Protein AF-A0A916QF20-F1 (afdb_monomer_lite)

Radius of gyration: 28.89 Å; chains: 1; bounding box: 47×44×107 Å

InterPro domains:
  IPR046169 Protein of unknown function DUF6171 [PF19668] (73-137)

Secondary structure (DSSP, 8-state):
---SSSSHHHHHHHHHHHHHHHHHHHHHHHHHHHHHSTTTSSSSS------------SS-----TTTSS-----HHHHHHHHHHHHT-GGGB--HHHHHHHHHHHHT-TTEETTTEETTT--BHHHHHHBTT-----SSS-S--

Foldseek 3Di:
DDDPDPPPVVVVVVVVVVVVVVVVVVVVVVVVVVVPPVPPPPPPPDDDDDDDDDDDDDDDDPPDPVVPDDLADDPVNVVVVVVVVVVVLVFFDDPVQLVVQLVLQQPDPQDDNSFAGVQPRHGSSVQSGGPPHFASPPPDTPGD

Structure (mmCIF, N/CA/C/O backbone):
data_AF-A0A916QF20-F1
#
_entry.id   AF-A0A916QF20-F1
#
loop_
_atom_site.group_PDB
_atom_site.id
_atom_site.type_symbol
_atom_site.label_atom_id
_atom_site.label_alt_id
_atom_site.label_comp_id
_atom_site.label_asym_id
_atom_site.label_entity_id
_atom_site.label_seq_id
_atom_site.pdbx_PDB_ins_code
_atom_site.Cartn_x
_atom_site.Cartn_y
_atom_site.Cartn_z
_atom_site.occupancy
_atom_site.B_iso_or_equiv
_atom_site.auth_seq_id
_atom_site.auth_comp_id
_atom_site.auth_asym_id
_atom_site.auth_atom_id
_atom_site.pdbx_PDB_model_num
ATOM 1 N N . MET A 1 1 ? 18.073 -29.322 69.245 1.00 46.53 1 MET A N 1
ATOM 2 C CA . MET A 1 1 ? 17.341 -29.911 68.109 1.00 46.53 1 MET A CA 1
ATOM 3 C C . MET A 1 1 ? 17.176 -28.830 67.056 1.00 46.53 1 MET A C 1
ATOM 5 O O . MET A 1 1 ? 16.319 -27.968 67.196 1.00 46.53 1 MET A O 1
ATOM 9 N N . ASN A 1 2 ? 18.078 -28.852 66.079 1.00 50.09 2 ASN A N 1
ATOM 10 C CA . ASN A 1 2 ? 18.099 -28.005 64.888 1.00 50.09 2 ASN A CA 1
ATOM 11 C C . ASN A 1 2 ? 17.491 -28.840 63.764 1.00 50.09 2 ASN A C 1
ATOM 13 O O . ASN A 1 2 ? 17.934 -29.975 63.660 1.00 50.09 2 ASN A O 1
ATOM 17 N N . GLU A 1 3 ? 16.563 -28.326 62.942 1.00 43.03 3 GLU A N 1
ATOM 18 C CA . GLU A 1 3 ? 16.202 -29.003 61.670 1.00 43.03 3 GLU A CA 1
ATOM 19 C C . GLU A 1 3 ? 15.285 -28.221 60.699 1.00 43.03 3 GLU A C 1
ATOM 21 O O . GLU A 1 3 ? 14.736 -28.815 59.776 1.00 43.03 3 GLU A O 1
ATOM 26 N N . ARG A 1 4 ? 15.087 -26.898 60.844 1.00 50.78 4 ARG A N 1
ATOM 27 C CA . ARG A 1 4 ? 14.143 -26.152 59.971 1.00 50.78 4 ARG A CA 1
ATOM 28 C C . ARG A 1 4 ? 14.696 -24.982 59.158 1.00 50.78 4 ARG A C 1
ATOM 30 O O . ARG A 1 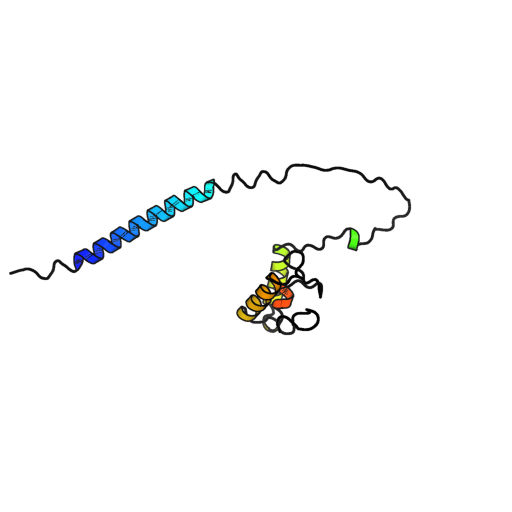4 ? 13.922 -24.354 58.446 1.00 50.78 4 ARG A O 1
ATOM 37 N N . GLU A 1 5 ? 16.001 -24.722 59.180 1.00 51.25 5 GLU A N 1
ATOM 38 C CA . GLU A 1 5 ? 16.585 -23.577 58.452 1.00 51.25 5 GLU A CA 1
ATOM 39 C C . GLU A 1 5 ? 17.349 -23.930 57.163 1.00 51.25 5 GLU A C 1
ATOM 41 O O . GLU A 1 5 ? 17.808 -23.033 56.466 1.00 51.25 5 GLU A O 1
ATOM 46 N N . THR A 1 6 ? 17.449 -25.203 56.768 1.00 50.34 6 THR A N 1
ATOM 47 C CA . THR A 1 6 ? 18.294 -25.607 55.622 1.00 50.34 6 THR A CA 1
ATOM 48 C C . THR A 1 6 ? 17.573 -25.752 54.276 1.00 50.34 6 THR A C 1
ATOM 50 O O . THR A 1 6 ? 18.245 -25.919 53.264 1.00 50.34 6 THR A O 1
ATOM 53 N N . ALA A 1 7 ? 16.237 -25.671 54.214 1.00 48.25 7 ALA A N 1
ATOM 54 C CA . ALA A 1 7 ? 15.482 -25.960 52.981 1.00 48.25 7 ALA A CA 1
ATOM 55 C C . ALA A 1 7 ? 15.239 -24.743 52.061 1.00 48.25 7 ALA A C 1
ATOM 57 O O . ALA A 1 7 ? 14.979 -24.914 50.873 1.00 48.25 7 ALA A O 1
ATOM 58 N N . SER A 1 8 ? 15.317 -23.513 52.584 1.00 50.06 8 SER A N 1
ATOM 59 C CA . SER A 1 8 ? 14.986 -22.301 51.810 1.00 50.06 8 SER A CA 1
ATOM 60 C C . SER A 1 8 ? 16.153 -21.817 50.938 1.00 50.06 8 SER A C 1
ATOM 62 O O . SER A 1 8 ? 15.969 -21.334 49.823 1.00 50.06 8 SER A O 1
ATOM 64 N N . THR A 1 9 ? 17.387 -22.013 51.400 1.00 50.75 9 THR A N 1
ATOM 65 C CA . THR A 1 9 ? 18.600 -21.542 50.716 1.00 50.75 9 THR A CA 1
ATOM 66 C C . THR A 1 9 ? 18.981 -22.386 49.500 1.00 50.75 9 THR A C 1
ATOM 68 O O . THR A 1 9 ? 19.681 -21.896 48.617 1.00 50.75 9 THR A O 1
ATOM 71 N N . THR A 1 10 ? 18.509 -23.634 49.401 1.00 52.22 10 THR A N 1
ATOM 72 C CA . THR A 1 10 ? 18.867 -24.521 48.285 1.00 52.22 10 THR A CA 1
ATOM 73 C C . THR A 1 10 ? 18.158 -24.122 46.990 1.00 52.22 10 THR A C 1
ATOM 75 O O . THR A 1 10 ? 18.797 -24.108 45.946 1.00 52.22 10 THR A O 1
ATOM 78 N N . SER A 1 11 ? 16.881 -23.719 47.040 1.00 53.09 11 SER A N 1
ATOM 79 C CA . SER A 1 11 ? 16.076 -23.448 45.833 1.00 53.09 11 SER A CA 1
ATOM 80 C C . SER A 1 11 ? 16.518 -22.197 45.062 1.00 53.09 11 SER A C 1
ATOM 82 O O . SER A 1 11 ? 16.449 -22.177 43.834 1.00 53.09 11 SER A O 1
ATOM 84 N N . ALA A 1 12 ? 17.012 -21.170 45.760 1.00 51.25 12 ALA A N 1
ATOM 85 C CA . ALA A 1 12 ? 17.527 -19.954 45.128 1.00 51.25 12 ALA A CA 1
ATOM 86 C C . ALA A 1 12 ? 18.867 -20.194 44.403 1.00 51.25 12 ALA A C 1
ATOM 88 O O . ALA A 1 12 ? 19.116 -19.610 43.351 1.00 51.25 12 ALA A O 1
ATOM 89 N N . ALA A 1 13 ? 19.705 -21.099 44.922 1.00 50.44 13 ALA A N 1
ATOM 90 C CA . ALA A 1 13 ? 20.984 -21.442 44.303 1.00 50.44 13 ALA A CA 1
ATOM 91 C C . ALA A 1 13 ? 20.818 -22.271 43.014 1.00 50.44 13 ALA A C 1
ATOM 93 O O . ALA A 1 13 ? 21.590 -22.086 42.074 1.00 50.44 13 ALA A O 1
ATOM 94 N N . VAL A 1 14 ? 19.804 -23.149 42.931 1.00 51.16 14 VAL A N 1
ATOM 95 C CA . VAL A 1 14 ? 19.561 -23.955 41.714 1.00 51.16 14 VAL A CA 1
ATOM 96 C C . VAL A 1 14 ? 19.022 -23.102 40.560 1.00 51.16 14 VAL A C 1
ATOM 98 O O . VAL A 1 14 ? 19.397 -23.331 39.413 1.00 51.16 14 VAL A O 1
ATOM 101 N N . HIS A 1 15 ? 18.197 -22.089 40.853 1.00 49.12 15 HIS A N 1
ATOM 102 C CA . HIS A 1 15 ? 17.684 -21.163 39.835 1.00 49.12 15 HIS A CA 1
ATOM 103 C C . HIS A 1 15 ? 18.797 -20.300 39.223 1.00 49.12 15 HIS A C 1
ATOM 105 O O . HIS A 1 15 ? 18.924 -20.253 38.002 1.00 49.12 15 HIS A O 1
ATOM 111 N N . ALA A 1 16 ? 19.667 -19.718 40.056 1.00 50.62 16 ALA A N 1
ATOM 112 C CA . ALA A 1 16 ? 20.773 -18.884 39.581 1.00 50.62 16 ALA A CA 1
ATOM 113 C C . ALA A 1 16 ? 21.795 -19.662 38.723 1.00 50.62 16 ALA A C 1
ATOM 115 O O . ALA A 1 16 ? 22.411 -19.103 37.817 1.00 50.62 16 ALA A O 1
ATOM 116 N N . ALA A 1 17 ? 21.972 -20.964 38.980 1.00 50.38 17 ALA A N 1
ATOM 117 C CA . ALA A 1 17 ? 22.852 -21.817 38.182 1.00 50.38 17 ALA A CA 1
ATOM 118 C C . ALA A 1 17 ? 22.262 -22.173 36.801 1.00 50.38 17 ALA A C 1
ATOM 120 O O . ALA A 1 17 ? 23.020 -22.327 35.843 1.00 50.38 17 ALA A O 1
ATOM 121 N N . SER A 1 18 ? 20.931 -22.275 36.677 1.00 54.50 18 SER A N 1
ATOM 122 C CA . SER A 1 18 ? 20.260 -22.567 35.399 1.00 54.50 18 SER A CA 1
ATOM 123 C C . SER A 1 18 ? 20.335 -21.382 34.430 1.00 54.50 18 SER A C 1
ATOM 125 O O . SER A 1 18 ? 20.614 -21.569 33.249 1.00 54.50 18 SER A O 1
ATOM 127 N N . GLU A 1 19 ? 20.184 -20.153 34.931 1.00 52.78 19 GLU A N 1
ATOM 128 C CA . GLU A 1 19 ? 20.182 -18.935 34.104 1.00 52.78 19 GLU A CA 1
ATOM 129 C C . GLU A 1 19 ? 21.550 -18.650 33.453 1.00 52.78 19 GLU A C 1
ATOM 131 O O . GLU A 1 19 ? 21.625 -18.153 32.327 1.00 52.78 19 GLU A O 1
ATOM 136 N N . ALA A 1 20 ? 22.650 -19.020 34.119 1.00 52.53 20 ALA A N 1
ATOM 137 C CA . ALA A 1 20 ? 23.997 -18.878 33.566 1.00 52.53 20 ALA A CA 1
ATOM 138 C C . ALA A 1 20 ? 24.295 -19.890 32.441 1.00 52.53 20 ALA A C 1
ATOM 140 O O . ALA A 1 20 ? 25.047 -19.580 31.513 1.00 52.53 20 ALA A O 1
ATOM 141 N N . ALA A 1 21 ? 23.700 -21.086 32.499 1.00 52.72 21 ALA A N 1
ATOM 142 C CA . ALA A 1 21 ? 23.871 -22.119 31.479 1.00 52.72 21 ALA A CA 1
ATOM 143 C C . ALA A 1 21 ? 23.101 -21.789 30.183 1.00 52.72 21 ALA A C 1
ATOM 145 O O . ALA A 1 21 ? 23.621 -22.012 29.086 1.00 52.72 21 ALA A O 1
ATOM 146 N N . ASP A 1 22 ? 21.913 -21.187 30.297 1.00 53.69 22 ASP A N 1
ATOM 147 C CA . ASP A 1 22 ? 21.098 -20.773 29.147 1.00 53.69 22 ASP A CA 1
ATOM 148 C C . ASP A 1 22 ? 21.744 -19.633 28.341 1.00 53.69 22 ASP A C 1
ATOM 150 O O . ASP A 1 22 ? 21.758 -19.665 27.106 1.00 53.69 22 ASP A O 1
ATOM 154 N N . ALA A 1 23 ? 22.372 -18.661 29.011 1.00 53.09 23 ALA A N 1
ATOM 155 C CA . ALA A 1 23 ? 23.049 -17.549 28.340 1.00 53.09 23 ALA A CA 1
ATOM 156 C C . ALA A 1 23 ? 24.243 -18.009 27.477 1.00 53.09 23 ALA A C 1
ATOM 158 O O . ALA A 1 23 ? 24.452 -17.503 26.370 1.00 53.09 23 ALA A O 1
ATOM 159 N N . ALA A 1 24 ? 25.003 -19.003 27.948 1.00 54.94 24 ALA A N 1
ATOM 160 C CA . ALA A 1 24 ? 26.133 -19.562 27.206 1.00 54.94 24 ALA A CA 1
ATOM 161 C C . ALA A 1 24 ? 25.680 -20.341 25.955 1.00 54.94 24 ALA A C 1
ATOM 163 O O . ALA A 1 24 ? 26.311 -20.247 24.898 1.00 54.94 24 ALA A O 1
ATOM 164 N N . ASN A 1 25 ? 24.559 -21.062 26.046 1.00 57.53 25 ASN A N 1
ATOM 165 C CA . ASN A 1 25 ? 24.005 -21.839 24.936 1.00 57.53 25 ASN A CA 1
ATOM 166 C C . ASN A 1 25 ? 23.418 -20.941 23.824 1.00 57.53 25 ASN A C 1
ATOM 168 O O . ASN A 1 25 ? 23.593 -21.215 22.634 1.00 57.53 25 ASN A O 1
ATOM 172 N N . VAL A 1 26 ? 22.781 -19.821 24.188 1.00 57.09 26 VAL A N 1
ATOM 173 C CA . VAL A 1 26 ? 22.261 -18.829 23.224 1.00 57.09 26 VAL A CA 1
ATOM 174 C C . VAL A 1 26 ? 23.397 -18.133 22.458 1.00 57.09 26 VAL A C 1
ATOM 176 O O . VAL A 1 26 ? 23.300 -17.937 21.240 1.00 57.09 26 VAL A O 1
ATOM 179 N N . ALA A 1 27 ? 24.507 -17.817 23.132 1.00 55.28 27 ALA A N 1
ATOM 180 C CA . ALA A 1 27 ? 25.675 -17.205 22.497 1.00 55.28 27 ALA A CA 1
ATOM 181 C C . ALA A 1 27 ? 26.357 -18.150 21.489 1.00 55.28 27 ALA A C 1
ATOM 183 O O . ALA A 1 27 ? 26.714 -17.725 20.388 1.00 55.28 27 ALA A O 1
ATOM 184 N N . ALA A 1 28 ? 26.478 -19.440 21.823 1.00 52.72 28 ALA A N 1
ATOM 185 C CA . ALA A 1 28 ? 27.068 -20.444 20.937 1.00 52.72 28 ALA A CA 1
ATOM 186 C C . ALA A 1 28 ? 26.227 -20.681 19.665 1.00 52.72 28 ALA A C 1
ATOM 188 O O . ALA A 1 28 ? 26.778 -20.736 18.564 1.00 52.72 28 ALA A O 1
ATOM 189 N N . ASN A 1 29 ? 24.894 -20.743 19.784 1.00 55.84 29 ASN A N 1
ATOM 190 C CA . ASN A 1 29 ? 24.000 -20.979 18.640 1.00 55.84 29 ASN A CA 1
ATOM 191 C C . ASN A 1 29 ? 23.909 -19.783 17.674 1.00 55.84 29 ASN A C 1
ATOM 193 O O . ASN A 1 29 ? 23.762 -19.970 16.464 1.00 55.84 29 ASN A O 1
ATOM 197 N N . THR A 1 30 ? 24.070 -18.555 18.176 1.00 53.69 30 THR A N 1
ATOM 198 C CA . THR A 1 30 ? 24.064 -17.338 17.343 1.00 53.69 30 THR A CA 1
ATOM 199 C C . THR A 1 30 ? 25.278 -17.279 16.403 1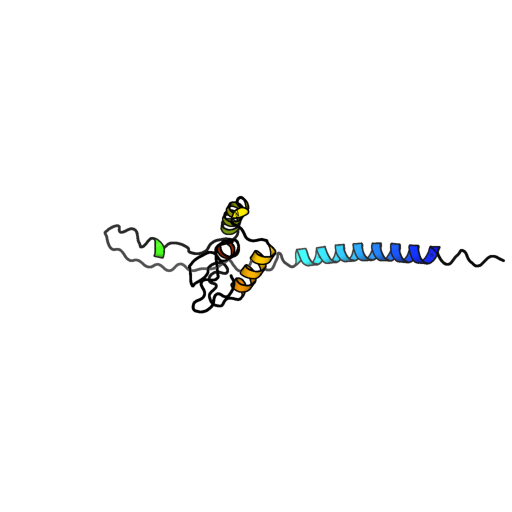.00 53.69 30 THR A C 1
ATOM 201 O O . THR A 1 30 ? 25.161 -16.840 15.258 1.00 53.69 30 THR A O 1
ATOM 204 N N . ALA A 1 31 ? 26.437 -17.783 16.840 1.00 48.09 31 ALA A N 1
ATOM 205 C CA . ALA A 1 31 ? 27.659 -17.777 16.035 1.00 48.09 31 ALA A CA 1
ATOM 206 C C . ALA A 1 31 ? 27.617 -18.772 14.856 1.00 48.09 31 ALA A C 1
ATOM 208 O O . ALA A 1 31 ? 28.151 -18.480 13.786 1.00 48.09 31 ALA A O 1
ATOM 209 N N . VAL A 1 32 ? 26.946 -19.919 15.014 1.00 51.56 32 VAL A N 1
ATOM 210 C CA . VAL A 1 32 ? 26.860 -20.961 13.970 1.00 51.56 32 VAL A CA 1
ATOM 211 C C . VAL A 1 32 ? 25.939 -20.539 12.813 1.00 51.56 32 VAL A C 1
ATOM 213 O O . VAL A 1 32 ? 26.248 -20.807 11.652 1.00 51.56 32 VAL A O 1
ATOM 216 N N . HIS A 1 33 ? 24.850 -19.813 13.089 1.00 42.59 33 HIS A N 1
ATOM 217 C CA . HIS A 1 33 ? 23.911 -19.352 12.054 1.00 42.59 33 HIS A CA 1
ATOM 218 C C . HIS A 1 33 ? 24.435 -18.172 11.217 1.00 42.59 33 HIS A C 1
ATOM 220 O O . HIS A 1 33 ? 24.092 -18.054 10.039 1.00 42.59 33 HIS A O 1
ATOM 226 N N . ALA A 1 34 ? 25.292 -17.316 11.783 1.00 48.69 34 ALA A N 1
ATOM 227 C CA . ALA A 1 34 ? 25.842 -16.166 11.064 1.00 48.69 34 ALA A CA 1
ATOM 228 C C . ALA A 1 34 ? 26.806 -16.572 9.929 1.00 48.69 34 ALA A C 1
ATOM 230 O O . ALA A 1 34 ? 26.851 -15.909 8.893 1.00 48.69 34 ALA A O 1
ATOM 231 N N . ALA A 1 35 ? 27.539 -17.682 10.079 1.00 44.44 35 ALA A N 1
ATOM 232 C CA . ALA A 1 35 ? 28.523 -18.127 9.089 1.00 44.44 35 ALA A CA 1
ATOM 233 C C . ALA A 1 35 ? 27.912 -18.896 7.899 1.00 44.44 35 ALA A C 1
ATOM 235 O O . ALA A 1 35 ? 28.477 -18.881 6.806 1.00 44.44 35 ALA A O 1
ATOM 236 N N . ALA A 1 36 ? 26.749 -19.535 8.071 1.00 46.41 36 ALA A N 1
ATOM 237 C CA . ALA A 1 36 ? 26.132 -20.359 7.025 1.00 46.41 36 ALA A CA 1
ATOM 238 C C . ALA A 1 36 ? 25.415 -19.542 5.927 1.00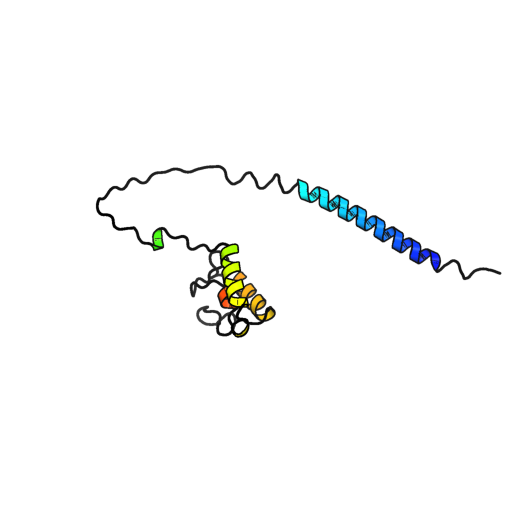 46.41 36 ALA A C 1
ATOM 240 O O . ALA A 1 36 ? 25.356 -19.974 4.777 1.00 46.41 36 ALA A O 1
ATOM 241 N N . ASN A 1 37 ? 24.912 -18.342 6.244 1.00 50.53 37 ASN A N 1
ATOM 242 C CA . ASN A 1 37 ? 24.069 -17.562 5.324 1.00 50.53 37 ASN A CA 1
ATOM 243 C C . ASN A 1 37 ? 24.832 -16.637 4.359 1.00 50.53 37 ASN A C 1
ATOM 245 O O . ASN A 1 37 ? 24.253 -16.179 3.375 1.00 50.53 37 ASN A O 1
ATOM 249 N N . VAL A 1 38 ? 26.122 -16.373 4.588 1.00 49.22 38 VAL A N 1
ATOM 250 C CA . VAL A 1 38 ? 26.919 -15.491 3.709 1.00 49.22 38 VAL A CA 1
ATOM 251 C C . VAL A 1 38 ? 27.391 -16.219 2.440 1.00 49.22 38 VAL A C 1
ATOM 253 O O . VAL A 1 38 ? 27.576 -15.591 1.402 1.00 49.22 38 VAL A O 1
ATOM 256 N N . ALA A 1 39 ? 27.521 -17.550 2.471 1.00 43.41 39 ALA A N 1
ATOM 257 C CA . ALA A 1 39 ? 28.023 -18.328 1.334 1.00 43.41 39 ALA A CA 1
ATOM 258 C C . ALA A 1 39 ? 26.968 -18.614 0.244 1.00 43.41 39 ALA A C 1
ATOM 260 O O . ALA A 1 39 ? 27.330 -18.841 -0.908 1.00 43.41 39 ALA A O 1
ATOM 261 N N . ALA A 1 40 ? 25.672 -18.589 0.575 1.00 44.78 40 ALA A N 1
ATOM 262 C CA . ALA A 1 40 ? 24.611 -19.013 -0.345 1.00 44.78 40 ALA A CA 1
ATOM 263 C C . ALA A 1 40 ? 24.116 -17.910 -1.303 1.00 44.78 40 ALA A C 1
ATOM 265 O O . ALA A 1 40 ? 23.597 -18.223 -2.372 1.00 44.78 40 ALA A O 1
ATOM 266 N N . ASN A 1 41 ? 24.287 -16.626 -0.963 1.00 49.16 41 ASN A N 1
ATOM 267 C CA . ASN A 1 41 ? 23.633 -15.523 -1.685 1.00 49.16 41 ASN A CA 1
ATOM 268 C C . ASN A 1 41 ? 24.472 -14.848 -2.786 1.00 49.16 41 ASN A C 1
ATOM 270 O O . ASN A 1 41 ? 23.961 -13.985 -3.496 1.00 49.16 41 ASN A O 1
ATOM 274 N N . THR A 1 42 ? 25.732 -15.240 -2.987 1.00 43.38 42 THR A N 1
ATOM 275 C CA . THR A 1 42 ? 26.627 -14.563 -3.954 1.00 43.38 42 THR A CA 1
ATOM 276 C C . THR A 1 42 ? 26.605 -15.197 -5.357 1.00 43.38 42 THR A C 1
ATOM 278 O O . THR A 1 42 ? 27.252 -14.696 -6.271 1.00 43.38 42 THR A O 1
ATOM 281 N N . ALA A 1 43 ? 25.852 -16.282 -5.574 1.00 40.34 43 ALA A N 1
ATOM 282 C CA . ALA A 1 43 ? 25.949 -17.094 -6.795 1.00 40.34 43 ALA A CA 1
ATOM 283 C C . ALA A 1 43 ? 24.883 -16.830 -7.884 1.00 40.34 43 ALA A C 1
ATOM 285 O O . ALA A 1 43 ? 24.995 -17.395 -8.968 1.00 40.34 43 ALA A O 1
ATOM 286 N N . VAL A 1 44 ? 23.861 -15.992 -7.656 1.00 42.06 44 VAL A N 1
ATOM 287 C CA . VAL A 1 44 ? 22.722 -15.872 -8.605 1.00 42.06 44 VAL A CA 1
ATOM 288 C C . VAL A 1 44 ? 22.868 -14.717 -9.614 1.00 42.06 44 VAL A C 1
ATOM 290 O O . VAL A 1 44 ? 22.171 -14.687 -10.621 1.00 42.06 44 VAL A O 1
ATOM 293 N N . HIS A 1 45 ? 23.797 -13.774 -9.424 1.00 35.38 45 HIS A N 1
ATOM 294 C CA . HIS A 1 45 ? 23.892 -12.560 -10.260 1.00 35.38 45 HIS A CA 1
ATOM 295 C C . HIS A 1 45 ? 25.035 -12.578 -11.295 1.00 35.38 45 HIS A C 1
ATOM 297 O O . HIS A 1 45 ? 25.669 -11.556 -11.554 1.00 35.38 45 HIS A O 1
ATOM 303 N N . ALA A 1 46 ? 25.295 -13.724 -11.929 1.00 42.34 46 ALA A N 1
ATOM 304 C CA . ALA A 1 46 ? 26.243 -13.814 -13.040 1.00 42.34 46 ALA A CA 1
ATOM 305 C C . ALA A 1 46 ? 25.741 -14.747 -14.156 1.00 42.34 46 ALA A C 1
ATOM 307 O O . ALA A 1 46 ? 26.007 -15.942 -14.110 1.00 42.34 46 ALA A O 1
ATOM 308 N N . ALA A 1 47 ? 25.033 -14.191 -15.153 1.00 38.56 47 ALA A N 1
ATOM 309 C CA . ALA A 1 47 ? 25.237 -14.435 -16.596 1.00 38.56 47 ALA A CA 1
ATOM 310 C C . ALA A 1 47 ? 24.054 -13.943 -17.468 1.00 38.56 47 ALA A C 1
ATOM 312 O O . ALA A 1 47 ? 22.935 -14.420 -17.336 1.00 38.56 47 ALA A O 1
ATOM 313 N N . ALA A 1 48 ? 24.396 -13.050 -18.411 1.00 41.50 48 ALA A N 1
ATOM 314 C CA . ALA A 1 48 ? 23.957 -12.958 -19.815 1.00 41.50 48 ALA A CA 1
ATOM 315 C C . ALA A 1 48 ? 22.461 -12.782 -20.185 1.00 41.50 48 ALA A C 1
ATOM 317 O O . ALA A 1 48 ? 21.639 -13.659 -19.958 1.00 41.50 48 ALA A O 1
ATOM 318 N N . ASN A 1 49 ? 22.151 -11.765 -21.009 1.00 47.94 49 ASN A N 1
ATOM 319 C CA . ASN A 1 49 ? 22.290 -11.938 -22.464 1.00 47.94 49 ASN A CA 1
ATOM 320 C C . ASN A 1 49 ? 22.263 -10.611 -23.247 1.00 47.94 49 ASN A C 1
ATOM 322 O O . ASN A 1 49 ? 21.396 -9.763 -23.046 1.00 47.94 49 ASN A O 1
ATOM 326 N N . VAL A 1 50 ? 23.207 -10.473 -24.180 1.00 48.53 50 VAL A N 1
ATOM 327 C CA . VAL A 1 50 ? 23.233 -9.444 -25.224 1.00 48.53 50 VAL A CA 1
ATOM 328 C C . VAL A 1 50 ? 22.575 -10.048 -26.460 1.00 48.53 50 VAL A C 1
ATOM 330 O O . VAL A 1 50 ? 23.095 -11.008 -27.020 1.00 48.53 50 VAL A O 1
ATOM 333 N N . ALA A 1 51 ? 21.468 -9.469 -26.918 1.00 43.56 51 ALA A N 1
ATOM 334 C CA . ALA A 1 51 ? 20.987 -9.667 -28.280 1.00 43.56 51 ALA A CA 1
ATOM 335 C C . ALA A 1 51 ? 20.363 -8.367 -28.792 1.00 43.56 51 ALA A C 1
ATOM 337 O O . ALA A 1 51 ? 19.397 -7.844 -28.240 1.00 43.56 51 ALA A O 1
ATOM 338 N N . ALA A 1 52 ? 20.997 -7.840 -29.833 1.00 50.19 52 ALA A N 1
ATOM 339 C CA . ALA A 1 52 ? 20.645 -6.639 -30.562 1.00 50.19 52 ALA A CA 1
ATOM 340 C C . ALA A 1 52 ? 19.238 -6.707 -31.171 1.00 50.19 52 ALA A C 1
ATOM 342 O O . ALA A 1 52 ? 18.807 -7.757 -31.644 1.00 50.19 52 ALA A O 1
ATOM 343 N N . ASN A 1 53 ? 18.589 -5.549 -31.297 1.00 52.34 53 ASN A N 1
ATOM 344 C CA . ASN A 1 53 ? 17.643 -5.341 -32.383 1.00 52.34 53 ASN A CA 1
ATOM 345 C C . ASN A 1 53 ? 17.959 -4.008 -33.066 1.00 52.34 53 ASN A C 1
ATOM 347 O O . ASN A 1 53 ? 17.727 -2.929 -32.523 1.00 52.34 53 ASN A O 1
ATOM 351 N N . ALA A 1 54 ? 18.584 -4.116 -34.235 1.00 50.22 54 ALA A N 1
ATOM 352 C CA . ALA A 1 54 ? 18.855 -3.002 -35.119 1.00 50.22 54 ALA A CA 1
ATOM 353 C C . ALA A 1 54 ? 17.563 -2.641 -35.861 1.00 50.22 54 ALA A C 1
ATOM 355 O O . ALA A 1 54 ? 17.069 -3.414 -36.677 1.00 50.22 54 ALA A O 1
ATOM 356 N N . GLY A 1 55 ? 17.044 -1.445 -35.596 1.00 46.47 55 GLY A N 1
ATOM 357 C CA . GLY A 1 55 ? 15.996 -0.816 -36.389 1.00 46.47 55 GLY A CA 1
ATOM 358 C C . GLY A 1 55 ? 16.329 0.657 -36.570 1.00 46.47 55 GLY A C 1
ATOM 359 O O . GLY A 1 55 ? 16.092 1.459 -35.674 1.00 46.47 55 GLY A O 1
ATOM 360 N N . THR A 1 56 ? 16.912 1.019 -37.712 1.00 58.53 56 THR A N 1
ATOM 361 C CA . THR A 1 56 ? 17.060 2.418 -38.119 1.00 58.53 56 THR A CA 1
ATOM 362 C C . THR A 1 56 ? 15.766 2.869 -38.785 1.00 58.53 56 THR A C 1
ATOM 364 O O . THR A 1 56 ? 15.300 2.239 -39.730 1.00 58.53 56 THR A O 1
ATOM 367 N N . ASN A 1 57 ? 15.177 3.970 -38.320 1.00 50.97 57 ASN A N 1
ATOM 368 C CA . ASN A 1 57 ? 14.363 4.844 -39.162 1.00 50.97 57 ASN A CA 1
ATOM 369 C C . ASN A 1 57 ? 14.444 6.273 -38.620 1.00 50.97 57 ASN A C 1
ATOM 371 O O . ASN A 1 57 ? 14.256 6.522 -37.433 1.00 50.97 57 ASN A O 1
ATOM 375 N N . ASN A 1 58 ? 14.810 7.175 -39.522 1.00 59.12 58 ASN A N 1
ATOM 376 C CA . ASN A 1 58 ? 15.180 8.555 -39.265 1.00 59.12 58 ASN A CA 1
ATOM 377 C C . ASN A 1 58 ? 13.929 9.400 -38.959 1.00 59.12 58 ASN A C 1
ATOM 379 O O . ASN A 1 58 ? 12.958 9.351 -39.717 1.00 59.12 58 ASN A O 1
ATOM 383 N N . GLY A 1 59 ? 13.974 10.157 -37.859 1.00 53.03 59 GLY A N 1
ATOM 384 C CA . GLY A 1 59 ? 12.913 11.032 -37.351 1.00 53.03 59 GLY A CA 1
ATOM 385 C C . GLY A 1 59 ? 12.735 10.846 -35.845 1.00 53.03 59 GLY A C 1
ATOM 386 O O . GLY A 1 59 ? 11.939 10.001 -35.437 1.00 53.03 59 GLY A O 1
ATOM 387 N N . GLU A 1 60 ? 13.482 11.593 -35.019 1.00 58.38 60 GLU A N 1
ATOM 388 C CA . GLU A 1 60 ? 13.444 11.496 -33.551 1.00 58.38 60 GLU A CA 1
ATOM 389 C C . GLU A 1 60 ? 12.050 11.796 -32.976 1.00 58.38 60 GLU A C 1
ATOM 391 O O . GLU A 1 60 ? 11.716 12.904 -32.563 1.00 58.38 60 GLU A O 1
ATOM 396 N N . ARG A 1 61 ? 11.216 10.759 -32.914 1.00 63.31 61 ARG A N 1
ATOM 397 C CA . ARG A 1 61 ? 10.143 10.645 -31.936 1.00 63.31 61 ARG A CA 1
ATOM 398 C C . ARG A 1 61 ? 10.762 9.986 -30.717 1.00 63.31 61 ARG A C 1
ATOM 400 O O . ARG A 1 61 ? 11.038 8.788 -30.758 1.00 63.31 61 ARG A O 1
ATOM 407 N N . GLU A 1 62 ? 10.987 10.756 -29.652 1.00 69.38 62 GLU A N 1
ATOM 408 C CA . GLU A 1 62 ? 11.199 10.181 -28.322 1.00 69.38 62 GLU A CA 1
ATOM 409 C C . GLU A 1 62 ? 10.114 9.113 -28.118 1.00 69.38 62 GLU A C 1
ATOM 411 O O . GLU A 1 62 ? 8.922 9.398 -28.269 1.00 69.38 62 GLU A O 1
ATOM 416 N N . GLY A 1 63 ? 10.521 7.856 -27.915 1.00 75.25 63 GLY A N 1
ATOM 417 C CA . GLY A 1 63 ? 9.597 6.729 -27.803 1.00 75.25 63 GLY A CA 1
ATOM 418 C C . GLY A 1 63 ? 8.524 6.965 -26.733 1.00 75.25 63 GLY A C 1
ATOM 419 O O . GLY A 1 63 ? 8.616 7.884 -25.919 1.00 75.25 63 GLY A O 1
ATOM 420 N N . CYS A 1 64 ? 7.481 6.130 -26.711 1.00 83.88 64 CYS A N 1
ATOM 421 C CA . CYS A 1 64 ? 6.439 6.245 -25.690 1.00 83.88 64 CYS A CA 1
ATOM 422 C C . CYS A 1 64 ? 7.068 6.264 -24.288 1.00 83.88 64 CYS A C 1
ATOM 424 O O . CYS A 1 64 ? 7.681 5.279 -23.875 1.00 83.88 64 CYS A O 1
ATOM 426 N N . LYS A 1 65 ? 6.863 7.361 -23.545 1.00 77.50 65 LYS A N 1
ATOM 427 C CA . LYS A 1 65 ? 7.391 7.545 -22.182 1.00 77.50 65 LYS A CA 1
ATOM 428 C C . LYS A 1 65 ? 7.010 6.400 -21.239 1.00 77.50 65 LYS A C 1
ATOM 430 O O . LYS A 1 65 ? 7.743 6.117 -20.304 1.00 77.50 65 LYS A O 1
ATOM 435 N N . GLY A 1 66 ? 5.874 5.742 -21.485 1.00 80.50 66 GLY A N 1
ATOM 436 C CA . GLY A 1 66 ? 5.416 4.596 -20.700 1.00 80.50 66 GLY A CA 1
ATOM 437 C C . GLY A 1 66 ? 6.085 3.271 -21.070 1.00 80.50 66 GLY A C 1
ATOM 438 O O . GLY A 1 66 ? 6.246 2.423 -20.204 1.00 80.50 66 GLY A O 1
ATOM 439 N N . CYS A 1 67 ? 6.503 3.081 -22.326 1.00 81.88 67 CYS A N 1
ATOM 440 C CA . CYS A 1 67 ? 7.096 1.814 -22.771 1.00 81.88 67 CYS A CA 1
ATOM 441 C C . CYS A 1 67 ? 8.529 1.611 -22.262 1.00 81.88 67 CYS A C 1
ATOM 443 O O . CYS A 1 67 ? 8.987 0.475 -22.198 1.00 81.88 67 CYS A O 1
ATOM 445 N N . SER A 1 68 ? 9.233 2.692 -21.922 1.00 81.81 68 SER A N 1
ATOM 446 C CA . SER A 1 68 ? 10.596 2.651 -21.380 1.00 81.81 68 SER A CA 1
ATOM 447 C C . SER A 1 68 ? 10.676 2.903 -19.870 1.00 81.81 68 SER A C 1
ATOM 449 O O . SER A 1 68 ? 11.750 2.747 -19.291 1.00 81.81 68 SER A O 1
ATOM 451 N N . ALA A 1 69 ? 9.576 3.295 -19.219 1.00 83.88 69 ALA A N 1
ATOM 452 C CA . ALA A 1 69 ? 9.555 3.574 -17.786 1.00 83.88 69 ALA A CA 1
ATOM 453 C C . ALA A 1 69 ? 9.415 2.294 -16.947 1.00 83.88 69 ALA A C 1
ATOM 455 O O . ALA A 1 69 ? 8.698 1.364 -17.314 1.00 83.88 69 ALA A O 1
ATOM 456 N N . SER A 1 70 ? 10.056 2.276 -15.774 1.00 84.88 70 SER A N 1
ATOM 457 C CA . SER A 1 70 ? 9.795 1.255 -14.756 1.00 84.88 70 SER A CA 1
ATOM 458 C C . SER A 1 70 ? 8.557 1.622 -13.941 1.00 84.88 70 SER A C 1
ATOM 460 O O . SER A 1 70 ? 8.380 2.774 -13.548 1.00 84.88 70 SER A O 1
ATOM 462 N N . VAL A 1 71 ? 7.728 0.621 -13.655 1.00 82.69 71 VAL A N 1
ATOM 463 C CA . VAL A 1 71 ? 6.539 0.734 -12.794 1.00 82.69 71 VAL A CA 1
ATOM 464 C C . VAL A 1 71 ? 6.771 0.191 -11.380 1.00 82.69 71 VAL A C 1
ATOM 466 O O . VAL A 1 71 ? 5.859 0.215 -10.558 1.00 82.69 71 VAL A O 1
ATOM 469 N N . HIS A 1 72 ? 7.976 -0.308 -11.088 1.00 88.12 72 HIS A N 1
ATOM 470 C CA . HIS A 1 72 ? 8.319 -0.847 -9.773 1.00 88.12 72 HIS A CA 1
ATOM 471 C C . HIS A 1 72 ? 8.736 0.277 -8.828 1.00 88.12 72 HIS A C 1
ATOM 473 O O . HIS A 1 72 ? 9.564 1.118 -9.179 1.00 88.12 72 HIS A O 1
ATOM 479 N N . VAL A 1 73 ? 8.185 0.257 -7.617 1.00 89.69 73 VAL A N 1
ATOM 480 C CA . VAL A 1 73 ? 8.568 1.149 -6.522 1.00 89.69 73 VAL A CA 1
ATOM 481 C C . VAL A 1 73 ? 9.377 0.334 -5.524 1.00 89.69 73 VAL A C 1
ATOM 483 O O . VAL A 1 73 ? 8.891 -0.680 -5.028 1.00 89.69 73 VAL A O 1
ATOM 486 N N . ASP A 1 74 ? 10.610 0.756 -5.248 1.00 91.56 74 ASP A N 1
ATOM 487 C CA . ASP A 1 74 ? 11.423 0.118 -4.215 1.00 91.56 74 ASP A CA 1
ATOM 488 C C . ASP A 1 74 ? 10.938 0.481 -2.801 1.00 91.56 74 ASP A C 1
ATOM 490 O O . ASP A 1 74 ? 10.199 1.451 -2.587 1.00 91.56 74 ASP A O 1
ATOM 494 N N . GLN A 1 75 ? 11.376 -0.306 -1.819 1.00 90.75 75 GLN A N 1
ATOM 495 C CA . GLN A 1 75 ? 10.951 -0.140 -0.433 1.00 90.75 75 GLN A CA 1
ATOM 496 C C . GLN A 1 75 ? 11.346 1.228 0.142 1.00 90.75 75 GLN A C 1
ATOM 498 O O . GLN A 1 75 ? 10.542 1.867 0.812 1.00 90.75 75 GLN A O 1
ATOM 503 N N . GLN A 1 76 ? 12.541 1.735 -0.172 1.00 95.31 76 GLN A N 1
ATOM 504 C CA . GLN A 1 76 ? 13.019 3.018 0.345 1.00 95.31 76 GLN A CA 1
ATOM 505 C C . GLN A 1 76 ? 12.191 4.192 -0.203 1.00 95.31 76 GLN A C 1
ATOM 507 O O . GLN A 1 76 ? 11.935 5.180 0.491 1.00 95.31 76 GLN A O 1
ATOM 512 N N . GLN A 1 77 ? 11.765 4.125 -1.462 1.00 95.00 77 GLN A N 1
ATOM 513 C CA . GLN A 1 77 ? 10.856 5.095 -2.052 1.00 95.00 77 GLN A CA 1
ATOM 514 C C . GLN A 1 77 ? 9.473 5.022 -1.404 1.00 95.00 77 GLN A C 1
ATOM 516 O O . GLN A 1 77 ? 8.916 6.075 -1.085 1.00 95.00 77 GLN A O 1
ATOM 521 N N . LEU A 1 78 ? 8.944 3.820 -1.168 1.00 96.19 78 LEU A N 1
ATOM 522 C CA . LEU A 1 78 ? 7.668 3.640 -0.480 1.00 96.19 78 LEU A CA 1
ATOM 523 C C . LEU A 1 78 ? 7.708 4.211 0.946 1.00 96.19 78 LEU A C 1
ATOM 525 O O . LEU A 1 78 ? 6.827 4.988 1.316 1.00 96.19 78 LEU A O 1
ATOM 529 N N . ASP A 1 79 ? 8.761 3.914 1.705 1.00 96.88 79 ASP A N 1
ATOM 530 C CA . ASP A 1 79 ? 8.937 4.383 3.081 1.00 96.88 79 ASP A CA 1
ATOM 531 C C . ASP A 1 79 ? 9.000 5.914 3.159 1.00 96.88 79 ASP A C 1
ATOM 533 O O . ASP A 1 79 ? 8.391 6.520 4.041 1.00 96.88 79 ASP A O 1
ATOM 537 N N . ARG A 1 80 ? 9.662 6.575 2.196 1.00 97.75 80 ARG A N 1
ATOM 538 C CA . ARG A 1 80 ? 9.675 8.048 2.105 1.00 97.75 80 ARG A CA 1
ATOM 539 C C . ARG A 1 80 ? 8.276 8.629 1.901 1.00 97.75 80 ARG A C 1
ATOM 541 O O . ARG A 1 80 ? 7.947 9.652 2.502 1.00 97.75 80 ARG A O 1
ATOM 548 N N . ILE A 1 81 ? 7.451 7.988 1.071 1.00 97.19 81 ILE A N 1
ATOM 549 C CA . ILE A 1 81 ? 6.064 8.414 0.848 1.00 97.19 81 ILE A CA 1
ATOM 550 C C . ILE A 1 81 ? 5.255 8.245 2.139 1.00 97.19 81 ILE A C 1
ATOM 552 O O . ILE A 1 81 ? 4.569 9.178 2.556 1.00 97.19 81 ILE A O 1
ATOM 556 N N . LEU A 1 82 ? 5.368 7.091 2.802 1.00 97.81 82 LEU A N 1
ATOM 557 C CA . LEU A 1 82 ? 4.660 6.814 4.054 1.00 97.81 82 LEU A CA 1
ATOM 558 C C . LEU A 1 82 ? 5.084 7.767 5.178 1.00 97.81 82 LEU A C 1
ATOM 560 O O . LEU A 1 82 ? 4.227 8.284 5.890 1.00 97.81 82 LEU A O 1
ATOM 564 N N . ALA A 1 83 ? 6.375 8.082 5.297 1.00 97.62 83 ALA A N 1
ATOM 565 C CA . ALA A 1 83 ? 6.874 9.059 6.262 1.00 97.62 83 ALA A CA 1
ATOM 566 C C . ALA A 1 83 ? 6.250 10.449 6.047 1.00 97.62 83 ALA A C 1
ATOM 568 O O . ALA A 1 83 ? 5.828 11.098 7.005 1.00 97.62 83 ALA A O 1
ATOM 569 N N . SER A 1 84 ? 6.123 10.887 4.789 1.00 97.56 84 SER A N 1
ATOM 570 C CA . SER A 1 84 ? 5.469 12.160 4.469 1.00 97.56 84 SER A CA 1
ATOM 571 C C . SER A 1 84 ? 3.980 12.174 4.831 1.00 97.56 84 SER A C 1
ATOM 573 O O . SER A 1 84 ? 3.460 13.237 5.170 1.00 97.56 84 SER A O 1
ATOM 575 N N . LEU A 1 85 ? 3.288 11.036 4.741 1.00 97.06 85 LEU A N 1
ATOM 576 C CA . LEU A 1 85 ? 1.880 10.918 5.133 1.00 97.06 85 LEU A CA 1
ATOM 577 C C . LEU A 1 85 ? 1.720 10.881 6.653 1.00 97.06 85 LEU A C 1
ATOM 579 O O . LEU A 1 85 ? 0.863 11.574 7.191 1.00 97.06 85 LEU A O 1
ATOM 583 N N . ASN A 1 86 ? 2.590 10.150 7.348 1.00 95.69 86 ASN A N 1
ATOM 584 C CA . ASN A 1 86 ? 2.588 10.062 8.808 1.00 95.69 86 ASN A CA 1
ATOM 585 C C . ASN A 1 86 ? 2.887 11.403 9.497 1.00 95.69 86 ASN A C 1
ATOM 587 O O . ASN A 1 86 ? 2.446 11.620 10.622 1.00 95.69 86 ASN A O 1
ATOM 591 N N . ALA A 1 87 ? 3.546 12.344 8.812 1.00 97.06 87 ALA A N 1
ATOM 592 C CA . ALA A 1 87 ? 3.670 13.730 9.274 1.00 97.06 87 ALA A CA 1
ATOM 593 C C . ALA A 1 87 ? 2.326 14.497 9.306 1.00 97.06 87 ALA A C 1
ATOM 595 O O . ALA A 1 87 ? 2.263 15.605 9.835 1.00 97.06 87 ALA A O 1
ATOM 596 N N . ARG A 1 88 ? 1.258 13.921 8.737 1.00 96.75 88 ARG A N 1
ATOM 597 C CA . ARG A 1 88 ? -0.112 14.450 8.663 1.00 96.75 88 ARG A CA 1
ATOM 598 C C . ARG A 1 88 ? -1.119 13.418 9.212 1.00 96.75 88 ARG A C 1
ATOM 600 O O . ARG A 1 88 ? -1.962 12.897 8.467 1.00 96.75 88 ARG A O 1
ATOM 607 N N . PRO A 1 89 ? -1.033 13.069 10.510 1.00 95.56 89 PRO A N 1
ATOM 608 C CA . PRO A 1 89 ? -1.803 11.974 11.110 1.00 95.56 89 PRO A CA 1
ATO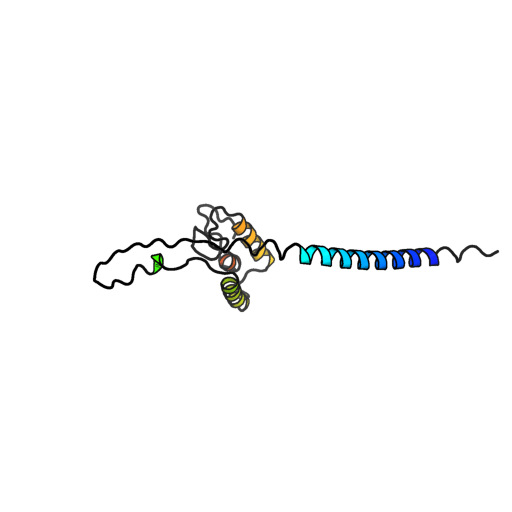M 609 C C . PRO A 1 89 ? -3.321 12.211 11.093 1.00 95.56 89 PRO A C 1
ATOM 611 O O . PRO A 1 89 ? -4.114 11.273 11.167 1.00 95.56 89 PRO A O 1
ATOM 614 N N . GLU A 1 90 ? -3.778 13.453 10.933 1.00 97.31 90 GLU A N 1
ATOM 615 C CA . GLU A 1 90 ? -5.195 13.777 10.787 1.00 97.31 90 GLU A CA 1
ATOM 616 C C . GLU A 1 90 ? -5.833 13.112 9.555 1.00 97.31 90 GLU A C 1
ATOM 618 O O . GLU A 1 90 ? -7.030 12.826 9.581 1.00 97.31 90 GLU A O 1
ATOM 623 N N . GLN A 1 91 ? -5.039 12.780 8.532 1.00 97.25 91 GLN A N 1
ATOM 624 C CA . GLN A 1 91 ? -5.474 12.052 7.334 1.00 97.25 91 GLN A CA 1
ATOM 625 C C . GLN A 1 91 ? -5.244 10.544 7.395 1.00 97.25 91 GLN A C 1
ATOM 627 O O . GLN A 1 91 ? -5.745 9.838 6.518 1.00 97.25 91 GLN A O 1
ATOM 632 N N . CYS A 1 92 ? -4.514 10.049 8.395 1.00 98.44 92 CYS A N 1
ATOM 633 C CA . CYS A 1 92 ? -4.079 8.657 8.469 1.00 98.44 92 CYS A CA 1
ATOM 634 C C . CYS A 1 92 ? -4.898 7.865 9.491 1.00 98.44 92 CYS A C 1
ATOM 636 O O . CYS A 1 92 ? -5.120 8.342 10.601 1.00 98.44 92 CYS A O 1
ATOM 638 N N . VAL A 1 93 ? -5.378 6.676 9.133 1.00 98.56 93 VAL A N 1
ATOM 639 C CA . VAL A 1 93 ? -6.020 5.775 10.102 1.00 98.56 93 VAL A CA 1
ATOM 640 C C . VAL A 1 93 ? -5.039 5.379 11.205 1.00 98.56 93 VAL A C 1
ATOM 642 O O . VAL A 1 93 ? -3.831 5.564 11.073 1.00 98.56 93 VAL A O 1
ATOM 645 N N . ASP A 1 94 ? -5.563 4.838 12.301 1.00 98.19 94 ASP A N 1
ATOM 646 C CA . ASP A 1 94 ? -4.723 4.231 13.327 1.00 98.19 94 ASP A CA 1
ATOM 647 C C . ASP A 1 94 ? -3.984 2.986 12.800 1.00 98.19 94 ASP A C 1
ATOM 649 O O . ASP A 1 94 ? -4.371 2.373 11.800 1.00 98.19 94 ASP A O 1
ATOM 653 N N . GLU A 1 95 ? -2.925 2.600 13.512 1.00 97.81 95 GLU A N 1
ATOM 654 C CA . GLU A 1 95 ? -2.047 1.486 13.144 1.00 97.81 95 GLU A CA 1
ATOM 655 C C . GLU A 1 95 ? -2.797 0.152 13.002 1.00 97.81 95 GLU A C 1
ATOM 657 O O . GLU A 1 95 ? -2.516 -0.624 12.090 1.00 97.81 95 GLU A O 1
ATOM 662 N N . ALA A 1 96 ? -3.783 -0.122 13.862 1.00 98.44 96 ALA A N 1
ATOM 663 C CA . ALA A 1 96 ? -4.515 -1.385 13.819 1.00 98.44 96 ALA A CA 1
ATOM 664 C C . ALA A 1 96 ? -5.370 -1.477 12.548 1.00 98.44 96 ALA A C 1
ATOM 666 O O . ALA A 1 96 ? -5.320 -2.481 11.831 1.00 98.44 96 ALA A O 1
ATOM 667 N N . THR A 1 97 ? -6.091 -0.403 12.222 1.00 98.69 97 THR A N 1
ATOM 668 C CA . THR A 1 97 ? -6.851 -0.287 10.974 1.00 98.69 97 THR A CA 1
ATOM 669 C C . THR A 1 97 ? -5.927 -0.378 9.755 1.00 98.69 97 THR A C 1
ATOM 671 O O . THR A 1 97 ? -6.246 -1.070 8.784 1.00 98.69 97 THR A O 1
ATOM 674 N N . TYR A 1 98 ? -4.764 0.279 9.798 1.00 98.62 98 TYR A N 1
ATOM 675 C CA . TYR A 1 98 ? -3.772 0.229 8.725 1.00 98.62 98 TYR A CA 1
ATOM 676 C C . TYR A 1 98 ? -3.278 -1.202 8.464 1.00 98.62 98 TYR A C 1
ATOM 678 O O . TYR A 1 98 ? -3.384 -1.694 7.336 1.00 98.62 98 TYR A O 1
ATOM 686 N N . MET A 1 99 ? -2.822 -1.900 9.505 1.00 98.62 99 MET A N 1
ATOM 687 C CA . MET A 1 99 ? -2.322 -3.275 9.410 1.00 98.62 99 MET A CA 1
ATOM 688 C C . MET A 1 99 ? -3.407 -4.253 8.951 1.00 98.62 99 MET A C 1
ATOM 690 O O . MET A 1 99 ? -3.155 -5.113 8.099 1.00 98.62 99 MET A O 1
ATOM 694 N N . GLN A 1 100 ? -4.644 -4.086 9.431 1.00 98.75 100 GLN A N 1
ATOM 695 C CA . GLN A 1 100 ? -5.787 -4.861 8.952 1.00 98.75 100 GLN A CA 1
ATOM 696 C C . GLN A 1 100 ? -5.989 -4.662 7.442 1.00 98.75 100 GLN A C 1
ATOM 698 O O . GLN A 1 100 ? -6.031 -5.632 6.685 1.00 98.75 100 GLN A O 1
ATOM 703 N N . ARG A 1 101 ? -6.083 -3.415 6.972 1.00 98.62 101 ARG A N 1
ATOM 704 C CA . ARG A 1 101 ? -6.276 -3.111 5.545 1.00 98.62 101 ARG A CA 1
ATOM 705 C C . ARG A 1 101 ? -5.124 -3.640 4.688 1.00 98.62 101 ARG A C 1
ATOM 707 O O . ARG A 1 101 ? -5.365 -4.182 3.608 1.00 98.62 101 ARG A O 1
ATOM 714 N N . LEU A 1 102 ? -3.886 -3.519 5.167 1.00 98.38 102 LEU A N 1
ATOM 715 C CA . LEU A 1 102 ? -2.699 -3.967 4.442 1.00 98.38 102 LEU A CA 1
ATOM 716 C C . LEU A 1 102 ? -2.643 -5.494 4.307 1.00 98.38 102 LEU A C 1
ATOM 718 O O . LEU A 1 102 ? -2.401 -5.989 3.208 1.00 98.38 102 LEU A O 1
ATOM 722 N N . SER A 1 103 ? -2.943 -6.242 5.372 1.00 98.56 103 SER A N 1
ATOM 723 C CA . SER A 1 103 ? -2.996 -7.715 5.323 1.00 98.56 103 SER A CA 1
ATOM 724 C C . SER A 1 103 ? -4.063 -8.242 4.348 1.00 98.56 103 SER A C 1
ATOM 726 O O . SER A 1 103 ? -3.839 -9.219 3.629 1.00 98.56 103 SER A O 1
ATOM 728 N N . ILE A 1 104 ? -5.201 -7.546 4.226 1.00 98.62 104 ILE A N 1
ATOM 729 C CA . ILE A 1 104 ? -6.222 -7.858 3.213 1.00 98.62 104 ILE A CA 1
ATOM 730 C C . ILE A 1 104 ? -5.671 -7.641 1.797 1.00 98.62 104 ILE A C 1
ATOM 732 O O . ILE A 1 104 ? -5.956 -8.435 0.898 1.00 98.62 104 ILE A O 1
ATOM 736 N N . CYS A 1 105 ? -4.885 -6.583 1.580 1.00 98.50 105 CYS A N 1
ATOM 737 C CA . CYS A 1 105 ? -4.237 -6.326 0.295 1.00 98.50 105 CYS A CA 1
ATOM 738 C C . CYS A 1 105 ? -3.164 -7.375 -0.035 1.00 98.50 105 CYS A C 1
ATOM 740 O O . CYS A 1 105 ? -3.123 -7.822 -1.176 1.00 98.50 105 CYS A O 1
ATOM 742 N N . GLN A 1 106 ? -2.360 -7.813 0.940 1.00 97.88 106 GLN A N 1
ATOM 743 C CA . GLN A 1 106 ? -1.308 -8.831 0.762 1.00 97.88 106 GLN A CA 1
ATOM 744 C C . GLN A 1 106 ? -1.848 -10.193 0.296 1.00 97.88 106 GLN A C 1
ATOM 746 O O . GLN A 1 106 ? -1.138 -10.952 -0.352 1.00 97.88 106 GLN A O 1
ATOM 751 N N . THR A 1 107 ? -3.116 -10.496 0.585 1.00 97.75 107 THR A N 1
ATOM 752 C CA . THR A 1 107 ? -3.800 -11.723 0.131 1.00 97.75 107 THR A CA 1
ATOM 753 C C . THR A 1 107 ? -4.732 -11.486 -1.064 1.00 97.75 107 THR A C 1
ATOM 755 O O . THR A 1 107 ? -5.504 -12.364 -1.460 1.00 97.75 107 THR A O 1
ATOM 758 N N . CYS A 1 108 ? -4.728 -10.280 -1.638 1.00 97.94 108 CYS A N 1
ATOM 759 C CA . CYS A 1 108 ? -5.596 -9.933 -2.753 1.00 97.94 108 CYS A CA 1
ATOM 760 C C . CYS A 1 108 ? -5.017 -10.477 -4.072 1.00 97.94 108 CYS A C 1
ATOM 762 O O . CYS A 1 108 ? -3.880 -10.149 -4.403 1.00 97.94 108 CYS A O 1
ATOM 764 N N . PRO A 1 109 ? -5.796 -11.215 -4.888 1.00 96.75 109 PRO A N 1
ATOM 765 C CA . PRO A 1 109 ? -5.324 -11.722 -6.180 1.00 96.75 109 PRO A CA 1
ATOM 766 C C . PRO A 1 109 ? -5.037 -10.603 -7.193 1.00 96.75 109 PRO A C 1
ATOM 768 O O . PRO A 1 109 ? -4.403 -10.841 -8.212 1.00 96.75 109 PRO A O 1
ATOM 771 N N . SER A 1 110 ? -5.506 -9.384 -6.913 1.00 97.56 110 SER A N 1
ATOM 772 C CA . SER A 1 110 ? -5.290 -8.189 -7.732 1.00 97.56 110 SER A CA 1
ATOM 773 C C . SER A 1 110 ? -4.129 -7.318 -7.225 1.00 97.56 110 SER A C 1
ATOM 775 O O . SER A 1 110 ? -4.081 -6.128 -7.551 1.00 97.56 110 SER A O 1
ATOM 777 N N . LEU A 1 111 ? -3.248 -7.847 -6.366 1.00 97.81 111 LEU A N 1
ATOM 778 C CA 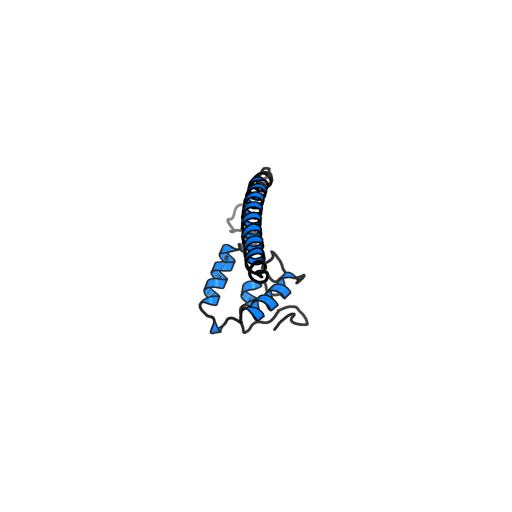. LEU A 1 111 ? -2.010 -7.178 -5.965 1.00 97.81 111 LEU A CA 1
ATOM 779 C C . LEU A 1 111 ? -0.911 -7.487 -6.989 1.00 97.81 111 LEU A C 1
ATOM 781 O O . LEU A 1 111 ? -0.556 -8.642 -7.196 1.00 97.81 111 LEU A O 1
ATOM 785 N N . ALA A 1 112 ? -0.367 -6.449 -7.615 1.00 96.62 112 ALA A N 1
ATOM 786 C CA . ALA A 1 112 ? 0.760 -6.535 -8.532 1.00 96.62 112 ALA A CA 1
ATOM 787 C C . ALA A 1 112 ? 2.022 -5.946 -7.892 1.00 96.62 112 ALA A C 1
ATOM 789 O O . ALA A 1 112 ? 1.951 -4.952 -7.161 1.00 96.62 112 ALA A O 1
ATOM 790 N N . TYR A 1 113 ? 3.178 -6.537 -8.205 1.00 94.44 113 TYR A N 1
ATOM 791 C CA . TYR A 1 113 ? 4.498 -6.067 -7.754 1.00 94.44 113 TYR A CA 1
ATOM 792 C C . TYR A 1 113 ? 4.606 -5.919 -6.227 1.00 94.44 113 TYR A C 1
ATOM 794 O O . TYR A 1 113 ? 5.265 -4.999 -5.743 1.00 94.44 113 TYR A O 1
ATOM 802 N N . ASP A 1 114 ? 3.847 -6.734 -5.485 1.00 94.50 114 ASP A N 1
ATOM 803 C CA . ASP A 1 114 ? 3.720 -6.731 -4.018 1.00 94.50 114 ASP A CA 1
ATOM 804 C C . ASP A 1 114 ? 3.280 -5.399 -3.380 1.00 94.50 114 ASP A C 1
ATOM 806 O O . ASP A 1 114 ? 3.174 -5.275 -2.161 1.00 94.50 114 ASP A O 1
ATOM 810 N N . THR A 1 115 ? 2.967 -4.390 -4.193 1.00 96.44 115 THR A N 1
ATOM 811 C CA . THR A 1 115 ? 2.786 -3.009 -3.729 1.00 96.44 115 THR A CA 1
ATOM 812 C C . THR A 1 115 ? 1.624 -2.291 -4.398 1.00 96.44 115 THR A C 1
ATOM 814 O O . THR A 1 115 ? 1.117 -1.332 -3.825 1.00 96.44 115 THR A O 1
ATOM 817 N N . THR A 1 116 ? 1.164 -2.720 -5.576 1.00 97.44 116 THR A N 1
ATOM 818 C CA . THR A 1 116 ? 0.261 -1.933 -6.430 1.00 97.44 116 THR A CA 1
ATOM 819 C C . THR A 1 116 ? -1.070 -2.639 -6.660 1.00 97.44 116 THR A C 1
ATOM 821 O O . THR A 1 116 ? -1.125 -3.787 -7.089 1.00 97.44 116 THR A O 1
ATOM 824 N N . CYS A 1 117 ? -2.183 -1.946 -6.418 1.00 98.12 117 CYS A N 1
ATOM 825 C CA . CYS A 1 117 ? -3.510 -2.491 -6.691 1.00 98.12 117 CYS A CA 1
ATOM 826 C C . CYS A 1 117 ? -3.839 -2.425 -8.189 1.00 98.12 117 CYS A C 1
ATOM 828 O O . CYS A 1 117 ? -3.883 -1.338 -8.758 1.00 98.12 117 CYS A O 1
ATOM 830 N N . MET A 1 118 ? -4.187 -3.551 -8.814 1.00 97.75 118 MET A N 1
ATOM 831 C CA . MET A 1 118 ? -4.548 -3.597 -10.241 1.00 97.75 118 MET A CA 1
ATOM 832 C C . MET A 1 118 ? -5.889 -2.924 -10.578 1.00 97.75 118 MET A C 1
ATOM 834 O O . MET A 1 118 ? -6.155 -2.655 -11.744 1.00 97.75 118 MET A O 1
ATOM 838 N N . HIS A 1 119 ? -6.743 -2.640 -9.588 1.00 98.00 119 HIS A N 1
ATOM 839 C CA . HIS A 1 119 ? -8.036 -1.986 -9.831 1.00 98.00 119 HIS A CA 1
ATOM 840 C C . HIS A 1 119 ? -7.955 -0.457 -9.853 1.00 98.00 119 HIS A C 1
ATOM 842 O O . HIS A 1 119 ? -8.746 0.177 -10.544 1.00 98.00 119 HIS A O 1
ATOM 848 N N . CYS A 1 120 ? -7.026 0.147 -9.105 1.00 97.31 120 CYS A N 1
ATOM 849 C CA . CYS A 1 120 ? -6.891 1.608 -9.037 1.00 97.31 120 CYS A CA 1
ATOM 850 C C . CYS A 1 120 ? -5.495 2.142 -9.376 1.00 97.31 120 CYS A C 1
ATOM 852 O O . CYS A 1 120 ? -5.326 3.352 -9.475 1.00 97.31 120 CYS A O 1
ATOM 854 N N . GLY A 1 121 ? -4.487 1.278 -9.499 1.00 96.50 121 GLY A N 1
ATOM 855 C CA . GLY A 1 121 ? -3.095 1.669 -9.723 1.00 96.50 121 GLY A CA 1
ATOM 856 C C . GLY A 1 121 ? -2.400 2.314 -8.517 1.00 96.50 121 GLY A C 1
ATOM 857 O O . GLY A 1 121 ? -1.261 2.746 -8.641 1.00 96.50 121 GLY A O 1
ATOM 858 N N . CYS A 1 122 ? -3.046 2.408 -7.349 1.00 97.38 122 CYS A N 1
ATOM 859 C CA . CYS A 1 122 ? -2.422 2.986 -6.157 1.00 97.38 122 CYS A CA 1
ATOM 860 C C . CYS A 1 122 ? -1.509 1.986 -5.438 1.00 97.38 122 CYS A C 1
ATOM 862 O O . CYS A 1 122 ? -1.796 0.786 -5.390 1.00 97.38 122 CYS A O 1
ATOM 864 N N . LEU A 1 123 ? -0.496 2.524 -4.756 1.00 98.00 123 LEU A N 1
ATOM 865 C CA . LEU A 1 123 ? 0.287 1.788 -3.767 1.00 98.00 123 LEU A CA 1
ATOM 866 C C . LEU A 1 123 ? -0.612 1.391 -2.588 1.00 98.00 123 LEU A C 1
ATOM 868 O O . LEU A 1 123 ? -1.239 2.250 -1.961 1.00 98.00 123 LEU A O 1
ATOM 872 N N . VAL A 1 124 ? -0.697 0.096 -2.283 1.00 98.31 124 VAL A N 1
ATOM 873 C CA . VAL A 1 124 ? -1.641 -0.435 -1.289 1.00 98.31 124 VAL A CA 1
ATOM 874 C C . VAL A 1 124 ? -1.325 0.036 0.124 1.00 98.31 124 VAL A C 1
ATOM 876 O O . VAL A 1 124 ? -2.260 0.330 0.861 1.00 98.31 124 VAL A O 1
ATOM 879 N N . ALA A 1 125 ? -0.045 0.203 0.468 1.00 98.31 125 ALA A N 1
ATOM 880 C CA . ALA A 1 125 ? 0.374 0.772 1.749 1.00 98.31 125 ALA A CA 1
ATOM 881 C C . ALA A 1 125 ? -0.101 2.227 1.902 1.00 98.31 125 ALA A C 1
ATOM 883 O O . ALA A 1 125 ? -0.715 2.589 2.899 1.00 98.31 125 ALA A O 1
ATOM 884 N N . VAL A 1 126 ? 0.059 3.051 0.863 1.00 98.38 126 VAL A N 1
ATOM 885 C CA . VAL A 1 126 ? -0.439 4.436 0.875 1.00 98.38 126 VAL A CA 1
ATOM 886 C C . VAL A 1 126 ? -1.961 4.472 0.999 1.00 98.38 126 VAL A C 1
ATOM 888 O O . VAL A 1 126 ? -2.509 5.195 1.828 1.00 98.38 126 VAL A O 1
ATOM 891 N N . ARG A 1 127 ? -2.666 3.682 0.182 1.00 98.44 127 ARG A N 1
ATOM 892 C CA . ARG A 1 127 ? -4.132 3.689 0.160 1.00 98.44 127 ARG A CA 1
ATOM 893 C C . ARG A 1 127 ? -4.732 3.180 1.473 1.00 98.44 127 ARG A C 1
ATOM 895 O O . ARG A 1 127 ? -5.724 3.743 1.922 1.00 98.44 127 ARG A O 1
ATOM 902 N N . ALA A 1 128 ? -4.148 2.137 2.064 1.00 98.50 128 ALA A N 1
ATOM 903 C CA . ALA A 1 128 ? -4.593 1.565 3.332 1.00 98.50 128 ALA A CA 1
ATOM 904 C C . ALA A 1 128 ? -4.446 2.554 4.498 1.00 98.50 128 ALA A C 1
ATOM 906 O O . ALA A 1 128 ? -5.301 2.565 5.385 1.00 98.50 128 ALA A O 1
ATOM 907 N N . LEU A 1 129 ? -3.409 3.400 4.466 1.00 98.69 129 LEU A N 1
ATOM 908 C CA . LEU A 1 129 ? -3.117 4.376 5.514 1.00 98.69 129 LEU A CA 1
ATOM 909 C C . LEU A 1 129 ? -4.107 5.552 5.537 1.00 98.69 129 LEU A C 1
ATOM 911 O O . LEU A 1 129 ? -4.363 6.111 6.594 1.00 98.69 129 LEU A O 1
ATOM 915 N N . LEU A 1 130 ? -4.704 5.945 4.412 1.00 98.44 130 LEU A N 1
ATOM 916 C CA . LEU A 1 130 ? -5.577 7.127 4.353 1.00 98.44 130 LEU A CA 1
ATOM 917 C C . LEU A 1 130 ? -6.994 6.854 4.909 1.00 98.44 130 LEU A C 1
ATOM 919 O O . LEU A 1 130 ? -7.655 5.891 4.518 1.00 98.44 130 LEU A O 1
ATOM 923 N N . LYS A 1 131 ? -7.511 7.748 5.769 1.00 97.62 131 LYS A N 1
ATOM 924 C CA . LYS A 1 131 ? -8.846 7.633 6.409 1.00 97.62 131 LYS A CA 1
ATOM 925 C C . LYS A 1 131 ? -9.998 7.600 5.412 1.00 97.62 131 LYS A C 1
ATOM 927 O O . LYS A 1 131 ? -10.904 6.790 5.548 1.00 97.62 131 LYS A O 1
ATOM 932 N N . ASN A 1 132 ? -9.944 8.455 4.394 1.00 96.12 132 ASN A N 1
ATOM 933 C CA . ASN A 1 132 ? -11.048 8.662 3.450 1.00 96.12 132 ASN A CA 1
ATOM 934 C C . ASN A 1 132 ? -10.937 7.764 2.208 1.00 96.12 132 ASN A C 1
ATOM 936 O O . ASN A 1 132 ? -11.262 8.187 1.099 1.00 96.12 132 ASN A O 1
ATOM 940 N N . GLN A 1 133 ? -10.398 6.556 2.365 1.00 97.56 133 GLN A N 1
ATOM 941 C CA . GLN A 1 133 ? -10.241 5.584 1.288 1.00 97.56 133 GLN A CA 1
ATOM 942 C C . GLN A 1 133 ? -10.952 4.283 1.644 1.00 97.56 133 GLN A C 1
ATOM 944 O O . GLN A 1 133 ? -11.088 3.941 2.811 1.00 97.56 133 GLN A O 1
ATOM 949 N N . ALA A 1 134 ? -11.352 3.552 0.607 1.00 98.00 134 ALA A N 1
ATOM 950 C CA . ALA A 1 134 ? -11.881 2.196 0.691 1.00 98.00 134 ALA A CA 1
ATOM 951 C C . ALA A 1 134 ? -11.226 1.314 -0.381 1.00 98.00 134 ALA A C 1
ATOM 953 O O . ALA A 1 134 ? -10.630 1.817 -1.347 1.00 98.00 134 ALA A O 1
ATOM 954 N N . CYS A 1 135 ? -11.345 -0.004 -0.250 1.00 98.44 135 CYS A N 1
ATOM 955 C CA . CYS A 1 135 ? -10.868 -0.930 -1.271 1.00 98.44 135 CYS A CA 1
ATOM 956 C C . CYS A 1 135 ? -11.612 -0.701 -2.606 1.00 98.44 135 CYS A C 1
ATOM 958 O O . CYS A 1 135 ? -12.840 -0.733 -2.617 1.00 98.44 135 CYS A O 1
ATOM 960 N N . PRO A 1 136 ? -10.910 -0.522 -3.741 1.00 98.19 136 PRO A N 1
ATOM 961 C CA . PRO A 1 136 ? -11.530 -0.283 -5.047 1.00 98.19 136 PRO A CA 1
ATOM 962 C C . PRO A 1 136 ? -11.909 -1.589 -5.767 1.00 98.19 136 PRO A C 1
ATOM 964 O O . PRO A 1 136 ? -12.080 -1.592 -6.983 1.00 98.19 136 PRO A O 1
ATOM 967 N N . TYR A 1 137 ? -11.956 -2.716 -5.048 1.00 97.94 137 TYR A N 1
ATOM 968 C CA . TYR A 1 137 ? -12.308 -4.004 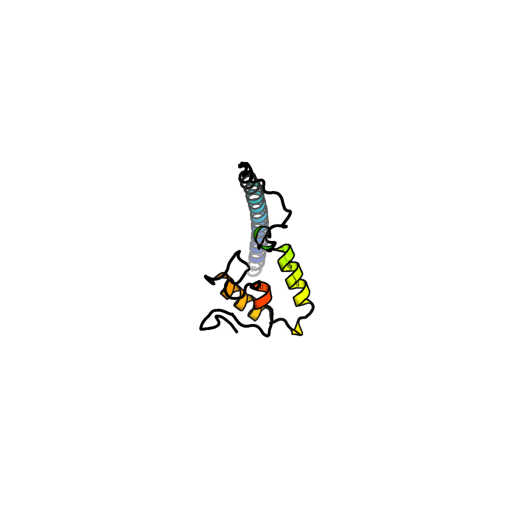-5.637 1.00 97.94 137 TYR A CA 1
ATOM 969 C C . TYR A 1 137 ? -13.719 -3.925 -6.248 1.00 97.94 137 TYR A C 1
ATOM 971 O O . TYR A 1 137 ? -14.633 -3.427 -5.583 1.00 97.94 137 TYR A O 1
ATOM 979 N N . PRO A 1 138 ? -13.911 -4.368 -7.503 1.00 95.25 138 PRO A N 1
ATOM 980 C CA . PRO A 1 138 ? -15.198 -4.266 -8.175 1.00 95.25 138 PRO A CA 1
ATOM 981 C C . PRO A 1 138 ? -16.251 -5.123 -7.467 1.00 95.25 138 PRO A C 1
ATOM 983 O O . PRO A 1 138 ? -15.989 -6.248 -7.043 1.00 95.25 138 PRO A O 1
ATOM 986 N N . GLY A 1 139 ? -17.463 -4.586 -7.349 1.00 91.56 139 GLY A N 1
ATOM 987 C CA . GLY A 1 139 ? -18.525 -5.198 -6.556 1.00 91.56 139 GLY A CA 1
ATOM 988 C C . GLY A 1 139 ? -18.435 -4.756 -5.099 1.00 91.56 139 GLY A C 1
ATOM 989 O O . GLY A 1 139 ? -18.930 -3.683 -4.763 1.00 91.56 139 GLY A O 1
ATOM 990 N N . GLN A 1 140 ? -17.818 -5.572 -4.241 1.00 93.69 140 GLN A N 1
ATOM 991 C CA . GLN A 1 140 ? -17.725 -5.293 -2.807 1.00 93.69 140 GLN A CA 1
ATOM 992 C C . GLN A 1 140 ? -16.302 -4.914 -2.395 1.00 93.69 140 GLN A C 1
ATOM 994 O O . GLN A 1 140 ? -15.350 -5.671 -2.601 1.00 93.69 140 GLN A O 1
ATOM 999 N N . ALA A 1 141 ? -16.174 -3.762 -1.737 1.00 96.56 141 ALA A N 1
ATOM 1000 C CA . ALA A 1 141 ? -14.926 -3.350 -1.117 1.00 96.56 141 ALA A CA 1
ATOM 1001 C C . ALA A 1 141 ? -14.487 -4.391 -0.073 1.00 96.56 141 ALA A C 1
ATOM 1003 O O . ALA A 1 141 ? -15.245 -4.745 0.827 1.00 96.56 141 ALA A O 1
ATOM 1004 N N . ARG A 1 142 ? -13.239 -4.861 -0.172 1.00 97.44 142 ARG A N 1
ATOM 1005 C CA . ARG A 1 142 ? -12.669 -5.830 0.783 1.00 97.44 142 ARG A CA 1
ATOM 1006 C C . ARG A 1 142 ? -12.362 -5.217 2.155 1.00 97.44 142 ARG A C 1
ATOM 1008 O O . ARG A 1 142 ? -12.097 -5.950 3.097 1.00 97.44 142 ARG A O 1
ATOM 1015 N N . TRP A 1 143 ? -12.364 -3.890 2.245 1.00 98.25 143 TRP A N 1
ATOM 1016 C CA . TRP A 1 143 ? -12.208 -3.104 3.467 1.00 98.25 143 TRP A CA 1
ATOM 1017 C C . TRP A 1 143 ? -12.756 -1.687 3.243 1.00 98.25 143 TRP A C 1
ATOM 1019 O O . TRP A 1 143 ? -12.806 -1.218 2.097 1.00 98.25 143 TRP A O 1
ATOM 1029 N N . SER A 1 144 ? -13.130 -1.017 4.336 1.00 91.62 144 SER A N 1
ATOM 1030 C CA . SER A 1 144 ? -13.618 0.369 4.386 1.00 91.62 144 SER A CA 1
ATOM 1031 C C . SER A 1 144 ? -12.895 1.198 5.437 1.00 91.62 144 SER A C 1
ATOM 1033 O O . SER A 1 144 ? -12.202 0.622 6.305 1.00 91.62 144 SER A O 1
#

Organism: NCBI:txid2749268

pLDDT: mean 75.8, std 22.97, range [35.38, 98.75]

Sequence (144 aa):
MNERETASTTSAAVHAASEAADAANVAANTAVHAAANVAANTAVHAAANVAANAGTNNGEREGCKGCSASVHVDQQQLDRILASLNARPEQCVDEATYMQRLSICQTCPSLAYDTTCMHCGCLVAVRALLKNQACPYPGQARWS